Protein AF-A0A965UTL4-F1 (afdb_monomer_lite)

Radius of gyration: 27.08 Å; chains: 1; bounding box: 45×42×63 Å

Foldseek 3Di:
DVVVVVVVVVVVVVVVPDDPPPVVVVVVVVVVVVVVVVVVPDPPDPPPPFDFFAFDPQCRQQQFDDDVVDTHGDQQCRSRRTRHDPPPPDGGD

Sequence (93 aa):
MRFLIVLLIALAGCVATLPDDATISADLACETARAVVLERARPDVPDDKPKPGDKCPNCEGRGYVGDGTVKVKCQRCNGGGKVLACPDGRCPQ

Structure (mmCIF, N/CA/C/O backbone):
data_AF-A0A965UTL4-F1
#
_entry.id   AF-A0A965UTL4-F1
#
loop_
_atom_site.group_PDB
_atom_site.id
_atom_site.type_symbol
_atom_site.label_atom_id
_atom_site.label_alt_id
_atom_site.label_comp_id
_atom_site.label_asym_id
_atom_site.label_entity_id
_atom_site.label_seq_id
_atom_site.pdbx_PDB_ins_code
_atom_site.Cartn_x
_atom_site.Cartn_y
_atom_site.Cartn_z
_atom_site.occupancy
_atom_site.B_iso_or_equiv
_atom_site.auth_seq_id
_atom_site.auth_comp_id
_atom_site.auth_asym_id
_atom_site.auth_atom_id
_atom_site.pdbx_PDB_model_num
ATOM 1 N N . MET A 1 1 ? 20.750 -30.067 -8.361 1.00 58.44 1 MET A N 1
ATOM 2 C CA . MET A 1 1 ? 21.488 -30.046 -9.650 1.00 58.44 1 MET A CA 1
ATOM 3 C C . MET A 1 1 ? 20.571 -30.170 -10.863 1.00 58.44 1 MET A C 1
ATOM 5 O O . MET A 1 1 ? 20.689 -29.352 -11.760 1.00 58.44 1 MET A O 1
ATOM 9 N N . ARG A 1 2 ? 19.607 -31.101 -10.883 1.00 75.62 2 ARG A N 1
ATOM 10 C CA . ARG A 1 2 ? 18.666 -31.276 -12.009 1.00 75.62 2 ARG A CA 1
ATOM 11 C C . ARG A 1 2 ? 17.853 -30.010 -12.355 1.00 75.62 2 ARG A C 1
ATOM 13 O O . ARG A 1 2 ? 17.737 -29.672 -13.522 1.00 75.62 2 ARG A O 1
ATOM 20 N N . PHE A 1 3 ? 17.406 -29.254 -11.347 1.00 76.75 3 PHE A N 1
ATOM 21 C CA . PHE A 1 3 ? 16.715 -27.968 -11.542 1.00 76.75 3 PHE A CA 1
ATOM 22 C C . PHE A 1 3 ? 17.601 -26.856 -12.119 1.00 76.75 3 PHE A C 1
ATOM 24 O O . PHE A 1 3 ? 17.116 -26.043 -12.896 1.00 76.75 3 PHE A O 1
ATOM 31 N N . LEU A 1 4 ? 18.897 -26.841 -11.790 1.00 79.88 4 LEU A N 1
ATOM 32 C CA . LEU A 1 4 ? 19.829 -25.847 -12.331 1.00 79.88 4 LEU A CA 1
ATOM 33 C C . LEU A 1 4 ? 20.060 -26.066 -13.826 1.00 79.88 4 LEU A C 1
ATOM 35 O O . LEU A 1 4 ? 20.106 -25.102 -14.572 1.00 79.88 4 LEU A O 1
ATOM 39 N N . ILE A 1 5 ? 20.135 -27.324 -14.269 1.00 82.31 5 ILE A N 1
ATOM 40 C CA . ILE A 1 5 ? 20.298 -27.664 -15.689 1.00 82.31 5 ILE A CA 1
ATOM 41 C C . ILE A 1 5 ? 19.059 -27.236 -16.490 1.00 82.31 5 ILE A C 1
ATOM 43 O O . ILE A 1 5 ? 19.196 -26.641 -17.552 1.00 82.31 5 ILE A O 1
ATOM 47 N N . VAL A 1 6 ? 17.854 -27.466 -15.958 1.00 81.69 6 VAL A N 1
ATOM 48 C CA . VAL A 1 6 ? 16.603 -27.034 -16.609 1.00 81.69 6 VAL A CA 1
ATOM 49 C C . VAL A 1 6 ? 16.503 -25.506 -16.676 1.00 81.69 6 VAL A C 1
ATOM 51 O O . VAL A 1 6 ? 16.154 -24.969 -17.723 1.00 81.69 6 VAL A O 1
ATOM 54 N N . LEU A 1 7 ? 16.869 -24.800 -15.600 1.00 79.94 7 LEU A N 1
ATOM 55 C CA . LEU A 1 7 ? 16.908 -23.334 -15.574 1.00 79.94 7 LEU A CA 1
ATOM 56 C C . LEU A 1 7 ? 17.897 -22.775 -16.612 1.00 79.94 7 LEU A C 1
ATOM 58 O O . LEU A 1 7 ? 17.587 -21.811 -17.303 1.00 79.94 7 LEU A O 1
ATOM 62 N N . LEU A 1 8 ? 19.071 -23.395 -16.752 1.00 78.56 8 LEU A N 1
ATOM 63 C CA . LEU A 1 8 ? 20.115 -22.952 -17.679 1.00 78.56 8 LEU A CA 1
ATOM 64 C C . LEU A 1 8 ? 19.696 -23.152 -19.146 1.00 78.56 8 LEU A C 1
ATOM 66 O O . LEU A 1 8 ? 19.913 -22.267 -19.969 1.00 78.56 8 LEU A O 1
ATOM 70 N N . ILE A 1 9 ? 19.023 -24.264 -19.460 1.00 79.31 9 ILE A N 1
ATOM 71 C CA . ILE A 1 9 ? 18.459 -24.517 -20.796 1.00 79.31 9 ILE A CA 1
ATOM 72 C C . ILE A 1 9 ? 17.341 -23.514 -21.116 1.00 79.31 9 ILE A C 1
ATOM 74 O O . ILE A 1 9 ? 17.301 -22.986 -22.225 1.00 79.31 9 ILE A O 1
ATOM 78 N N . ALA A 1 10 ? 16.468 -23.206 -20.150 1.00 77.69 10 ALA A N 1
ATOM 79 C CA . ALA A 1 10 ? 15.415 -22.206 -20.331 1.00 77.69 10 ALA A CA 1
ATOM 80 C C . ALA A 1 10 ? 15.992 -20.802 -20.590 1.00 77.69 10 ALA A C 1
ATOM 82 O O . ALA A 1 10 ? 15.537 -20.106 -21.493 1.00 77.69 10 ALA A O 1
ATOM 83 N N . LEU A 1 11 ? 17.039 -20.408 -19.857 1.00 73.69 11 LEU A N 1
ATOM 84 C CA . LEU A 1 11 ? 17.710 -19.120 -20.050 1.00 73.69 11 LEU A CA 1
ATOM 85 C C . LEU A 1 11 ? 18.426 -19.029 -21.407 1.00 73.69 11 LEU A C 1
ATOM 87 O O . LEU A 1 11 ? 18.318 -18.006 -22.079 1.00 73.69 11 LEU A O 1
ATOM 91 N N . ALA A 1 12 ? 19.106 -20.094 -21.842 1.00 73.56 12 ALA A N 1
ATOM 92 C CA . ALA A 1 12 ? 19.758 -20.137 -23.153 1.00 73.56 12 ALA A CA 1
ATOM 93 C C . ALA A 1 12 ? 18.745 -20.114 -24.313 1.00 73.56 12 ALA A C 1
ATOM 95 O O . ALA A 1 12 ? 18.966 -19.436 -25.316 1.00 73.56 12 ALA A O 1
ATOM 96 N N . GLY A 1 13 ? 17.612 -20.808 -24.159 1.00 66.25 13 GLY A N 1
ATOM 97 C CA . GLY A 1 13 ? 16.522 -20.809 -25.136 1.00 66.25 13 GLY A CA 1
ATOM 98 C C . GLY A 1 13 ? 15.834 -19.451 -25.273 1.00 66.25 13 GLY A C 1
ATOM 99 O O . GLY A 1 13 ? 15.490 -19.061 -26.387 1.00 66.25 13 GLY A O 1
ATOM 100 N N . CYS A 1 14 ? 15.698 -18.699 -24.175 1.00 65.00 14 CYS A N 1
ATOM 101 C CA . CYS A 1 14 ? 15.163 -17.340 -24.221 1.00 65.00 14 CYS A CA 1
ATOM 102 C C . CYS A 1 14 ? 16.051 -16.405 -25.052 1.00 65.00 14 CYS A C 1
ATOM 104 O O . CYS A 1 14 ? 15.530 -15.711 -25.908 1.00 65.00 14 CYS A O 1
ATOM 106 N N . VAL A 1 15 ? 17.376 -16.407 -24.873 1.00 62.47 15 VAL A N 1
ATOM 107 C CA . VAL A 1 15 ? 18.266 -15.485 -25.613 1.00 62.47 15 VAL A CA 1
ATOM 108 C C . VAL A 1 15 ? 18.331 -15.819 -27.109 1.00 62.47 15 VAL A C 1
ATOM 110 O O . VAL A 1 15 ? 18.349 -14.915 -27.934 1.00 62.47 15 VAL A O 1
ATOM 113 N N . ALA A 1 16 ? 18.318 -17.105 -27.473 1.00 61.38 16 ALA A N 1
ATOM 114 C CA . ALA A 1 16 ? 18.425 -17.542 -28.868 1.00 61.38 16 ALA A CA 1
ATOM 115 C C . ALA A 1 16 ? 17.137 -17.361 -29.696 1.00 61.38 16 ALA A C 1
ATOM 117 O O . ALA A 1 16 ? 17.177 -17.485 -30.917 1.00 61.38 16 ALA A O 1
ATOM 118 N N . THR A 1 17 ? 15.997 -17.106 -29.046 1.00 63.12 17 THR A N 1
ATOM 119 C CA . THR A 1 17 ? 14.698 -16.903 -29.712 1.00 63.12 17 THR A CA 1
ATOM 120 C C . THR A 1 17 ? 14.257 -15.442 -29.739 1.00 63.12 17 THR A C 1
ATOM 122 O O . THR A 1 17 ? 13.171 -15.151 -30.243 1.00 63.12 17 THR A O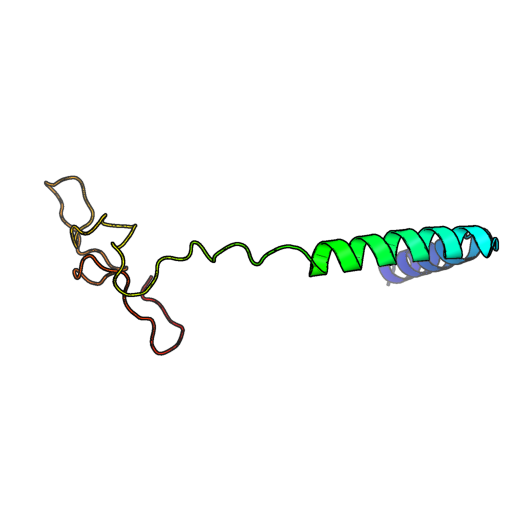 1
ATOM 125 N N . LEU A 1 18 ? 15.082 -14.513 -29.239 1.00 61.75 18 LEU A N 1
ATOM 126 C CA . LEU A 1 18 ? 14.801 -13.091 -29.391 1.00 61.75 18 LEU A CA 1
ATOM 127 C C . LEU A 1 18 ? 15.012 -12.673 -30.858 1.00 61.75 18 LEU A C 1
ATOM 129 O O . LEU A 1 18 ? 16.090 -12.913 -31.403 1.00 61.75 18 LEU A O 1
ATOM 133 N N . PRO A 1 19 ? 14.020 -12.035 -31.503 1.00 63.25 19 PRO A N 1
ATOM 134 C CA . PRO A 1 19 ? 14.244 -11.379 -32.783 1.00 63.25 19 PRO A CA 1
ATOM 135 C C . PRO A 1 19 ? 15.230 -10.215 -32.592 1.00 63.25 19 PRO A C 1
ATOM 137 O O . PRO A 1 19 ? 15.021 -9.361 -31.730 1.00 63.25 19 PRO A O 1
ATOM 140 N N . ASP A 1 20 ? 16.291 -10.176 -33.402 1.00 59.38 20 ASP A N 1
ATOM 141 C CA . ASP A 1 20 ? 17.352 -9.145 -33.404 1.00 59.38 20 ASP A CA 1
ATOM 142 C C . ASP A 1 20 ? 16.872 -7.819 -34.048 1.00 59.38 20 ASP A C 1
ATOM 144 O O . ASP A 1 20 ? 17.635 -7.046 -34.620 1.00 59.38 20 ASP A O 1
ATOM 148 N N . ASP A 1 21 ? 15.565 -7.551 -34.001 1.00 58.81 21 ASP A N 1
ATOM 149 C CA . ASP A 1 21 ? 14.959 -6.355 -34.574 1.00 58.81 21 ASP A CA 1
ATOM 150 C C . ASP A 1 21 ? 14.981 -5.224 -33.539 1.00 58.81 21 ASP A C 1
ATOM 152 O O . ASP A 1 21 ? 14.122 -5.116 -32.657 1.00 58.81 21 ASP A O 1
ATOM 156 N N . ALA A 1 22 ? 15.970 -4.336 -33.667 1.00 61.69 22 ALA A N 1
ATOM 157 C CA . ALA A 1 22 ? 16.160 -3.168 -32.798 1.00 61.69 22 ALA A CA 1
ATOM 158 C C . ALA A 1 22 ? 14.951 -2.207 -32.753 1.00 61.69 22 ALA A C 1
ATOM 160 O O . ALA A 1 22 ? 14.837 -1.373 -31.856 1.00 61.69 22 ALA A O 1
ATOM 161 N N . THR A 1 23 ? 14.027 -2.307 -33.708 1.00 65.56 23 THR A N 1
ATOM 162 C CA . THR A 1 23 ? 12.794 -1.513 -33.737 1.00 65.56 23 THR A CA 1
ATOM 163 C C . THR A 1 23 ? 11.760 -1.989 -32.717 1.00 65.56 23 THR A C 1
ATOM 165 O O . THR A 1 23 ? 11.027 -1.165 -32.177 1.00 65.56 23 THR A O 1
ATOM 168 N N . ILE A 1 24 ? 11.719 -3.289 -32.401 1.00 66.88 24 ILE A N 1
ATOM 169 C CA . ILE A 1 24 ? 10.780 -3.849 -31.414 1.00 66.88 24 ILE A CA 1
ATOM 170 C C . ILE A 1 24 ? 11.197 -3.443 -29.997 1.00 66.88 24 ILE A C 1
ATOM 172 O O . ILE A 1 24 ? 10.357 -3.074 -29.176 1.00 66.88 24 ILE A O 1
ATOM 176 N N . SER A 1 25 ? 12.501 -3.456 -29.708 1.00 68.69 25 SER A N 1
ATOM 177 C CA . SER A 1 25 ? 13.024 -3.004 -28.416 1.00 68.69 25 SER A CA 1
ATOM 178 C C . SER A 1 25 ? 12.828 -1.500 -28.205 1.00 68.69 25 SER A C 1
ATOM 180 O O . SER A 1 25 ? 12.570 -1.084 -27.077 1.00 68.69 25 SER A O 1
ATOM 182 N N . ALA A 1 26 ? 12.880 -0.695 -29.271 1.00 70.50 26 ALA A N 1
ATOM 183 C CA . ALA A 1 26 ? 12.605 0.738 -29.208 1.00 70.50 26 ALA A CA 1
ATOM 184 C C . ALA A 1 26 ? 11.132 1.048 -28.882 1.00 70.50 26 ALA A C 1
ATOM 186 O O . ALA A 1 26 ? 10.866 1.868 -28.003 1.00 70.50 26 ALA A O 1
ATOM 187 N N . ASP A 1 27 ? 10.181 0.370 -29.530 1.00 75.94 27 ASP A N 1
ATOM 188 C CA . ASP A 1 27 ? 8.746 0.568 -29.274 1.00 75.94 27 ASP A CA 1
ATOM 189 C C . ASP A 1 27 ? 8.367 0.130 -27.847 1.00 75.94 27 ASP A C 1
ATOM 191 O O . ASP A 1 27 ? 7.743 0.879 -27.088 1.00 75.94 27 ASP A O 1
ATOM 195 N N . LEU A 1 28 ? 8.888 -1.025 -27.414 1.00 78.75 28 LEU A N 1
ATOM 196 C CA . LEU A 1 28 ? 8.722 -1.517 -26.047 1.00 78.75 28 LEU A CA 1
ATOM 197 C C . LEU A 1 28 ? 9.352 -0.567 -25.011 1.00 78.75 28 LEU A C 1
ATOM 199 O O . LEU A 1 28 ? 8.785 -0.344 -23.938 1.00 78.75 28 LEU A O 1
ATOM 203 N N . ALA A 1 29 ? 10.512 0.025 -25.311 1.00 79.88 29 ALA A N 1
ATOM 204 C CA . ALA A 1 29 ? 11.148 1.014 -24.443 1.00 79.88 29 ALA A CA 1
ATOM 205 C C . ALA A 1 29 ? 10.304 2.295 -24.314 1.00 79.88 29 ALA A C 1
ATOM 207 O O . ALA A 1 29 ? 10.181 2.841 -23.216 1.00 79.88 29 ALA A O 1
ATOM 208 N N . CYS A 1 30 ? 9.679 2.759 -25.398 1.00 84.88 30 CYS A N 1
ATOM 209 C CA . CYS A 1 30 ? 8.792 3.921 -25.363 1.00 84.88 30 CYS A CA 1
ATOM 210 C C . CYS A 1 30 ? 7.521 3.667 -24.538 1.00 84.88 30 CYS A C 1
ATOM 212 O O . CYS A 1 30 ? 7.172 4.496 -23.692 1.00 84.88 30 CYS A O 1
ATOM 214 N N . GLU A 1 31 ? 6.860 2.522 -24.718 1.00 84.12 31 GLU A N 1
ATOM 215 C CA . GLU A 1 31 ? 5.655 2.176 -23.951 1.00 84.12 31 GLU A CA 1
ATOM 216 C C . GLU A 1 31 ? 5.964 1.948 -22.463 1.00 84.12 31 GLU A C 1
ATOM 218 O O . GLU A 1 31 ? 5.256 2.453 -21.587 1.00 84.12 31 GLU A O 1
ATOM 223 N N . THR A 1 32 ? 7.077 1.280 -22.143 1.00 84.06 32 THR A N 1
ATOM 224 C CA . THR A 1 32 ? 7.511 1.107 -20.745 1.00 84.06 32 THR A CA 1
ATOM 225 C C . THR A 1 32 ? 7.881 2.438 -20.091 1.0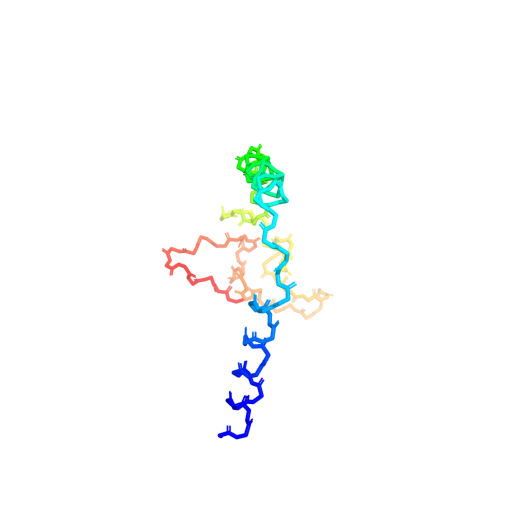0 84.06 32 THR A C 1
ATOM 227 O O . THR A 1 32 ? 7.478 2.690 -18.954 1.00 84.06 32 THR A O 1
ATOM 230 N N . ALA A 1 33 ? 8.568 3.338 -20.803 1.00 84.06 33 ALA A N 1
ATOM 231 C CA . ALA A 1 33 ? 8.860 4.680 -20.305 1.00 84.06 33 ALA A CA 1
ATOM 232 C C . ALA A 1 33 ? 7.572 5.471 -20.020 1.00 84.06 33 ALA A C 1
ATOM 234 O O . ALA A 1 33 ? 7.451 6.103 -18.966 1.00 84.06 33 ALA A O 1
ATOM 235 N N . ARG A 1 34 ? 6.579 5.394 -20.915 1.00 85.12 34 ARG A N 1
ATOM 236 C CA . ARG A 1 34 ? 5.276 6.044 -20.731 1.00 85.12 34 ARG A CA 1
ATOM 237 C C . ARG A 1 34 ? 4.526 5.487 -19.522 1.00 85.12 34 ARG A C 1
ATOM 239 O O . ARG A 1 34 ? 4.007 6.267 -18.723 1.00 85.12 34 ARG A O 1
ATOM 246 N N . ALA A 1 35 ? 4.512 4.167 -19.353 1.00 87.06 35 ALA A N 1
ATOM 247 C CA . ALA A 1 35 ? 3.892 3.516 -18.202 1.00 87.06 35 ALA A CA 1
ATOM 248 C C . ALA A 1 35 ? 4.534 3.967 -16.878 1.00 87.06 35 ALA A C 1
ATOM 250 O O . ALA A 1 35 ? 3.824 4.305 -15.934 1.00 87.06 35 ALA A O 1
ATOM 251 N N . VAL A 1 36 ? 5.867 4.069 -16.820 1.00 86.94 36 VAL A N 1
ATOM 252 C CA . VAL A 1 36 ? 6.582 4.535 -15.618 1.00 86.94 36 VAL A CA 1
ATOM 253 C C . VAL A 1 36 ? 6.236 5.985 -15.275 1.00 86.94 36 VAL A C 1
ATOM 255 O O . VAL A 1 36 ? 6.058 6.311 -14.102 1.00 86.94 36 VAL A O 1
ATOM 258 N N . VAL A 1 37 ? 6.129 6.867 -16.272 1.00 88.88 37 VAL A N 1
ATOM 259 C CA . VAL A 1 37 ? 5.734 8.266 -16.041 1.00 88.88 37 VAL A CA 1
ATOM 260 C C . VAL A 1 37 ? 4.305 8.349 -15.505 1.00 88.88 37 VAL A C 1
ATOM 262 O O . VAL A 1 37 ? 4.060 9.103 -14.566 1.00 88.88 37 VAL A O 1
ATOM 265 N N . LEU A 1 38 ? 3.378 7.551 -16.043 1.00 86.19 38 LEU A N 1
ATOM 266 C CA . LEU A 1 38 ? 1.998 7.494 -15.555 1.00 86.19 38 LEU A CA 1
ATOM 267 C C . LEU A 1 38 ? 1.908 6.970 -14.119 1.00 86.19 38 LEU A C 1
ATOM 269 O O . LEU A 1 38 ? 1.156 7.528 -13.326 1.00 86.19 38 LEU A O 1
ATOM 273 N N . GLU A 1 39 ? 2.695 5.954 -13.760 1.00 81.44 39 GLU A N 1
ATOM 274 C CA . GLU A 1 39 ? 2.752 5.454 -12.381 1.00 81.44 39 GLU A CA 1
ATOM 275 C C . GLU A 1 39 ? 3.290 6.504 -11.407 1.00 81.44 39 GLU A C 1
ATOM 277 O O . GLU A 1 39 ? 2.730 6.699 -10.333 1.00 81.44 39 GLU A O 1
ATOM 282 N N . ARG A 1 40 ? 4.330 7.246 -11.799 1.00 80.19 40 ARG A N 1
ATOM 283 C CA . ARG A 1 40 ? 4.866 8.351 -10.986 1.00 80.19 40 ARG A CA 1
ATOM 284 C C . ARG A 1 40 ? 3.908 9.531 -10.866 1.00 80.19 40 ARG A C 1
ATOM 286 O O 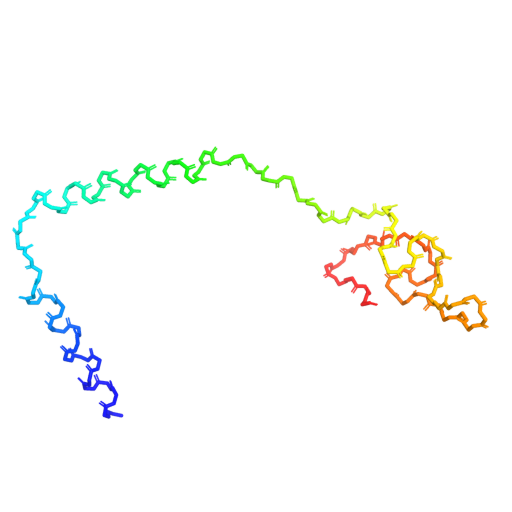. ARG A 1 40 ? 4.001 10.286 -9.907 1.00 80.19 40 ARG A O 1
ATOM 293 N N . ALA A 1 41 ? 3.034 9.712 -11.850 1.00 79.75 41 ALA A N 1
ATOM 294 C CA . ALA A 1 41 ? 2.016 10.751 -11.847 1.00 79.75 41 ALA A CA 1
ATOM 295 C C . ALA A 1 41 ? 0.746 10.340 -11.089 1.00 79.75 41 ALA A C 1
ATOM 297 O O . ALA A 1 41 ? -0.170 11.160 -10.974 1.00 79.75 41 ALA A O 1
ATOM 298 N N . ARG A 1 42 ? 0.652 9.099 -10.580 1.00 76.88 42 ARG A N 1
ATOM 299 C CA . ARG A 1 42 ? -0.487 8.715 -9.748 1.00 76.88 42 ARG A CA 1
ATOM 300 C C . ARG A 1 42 ? -0.485 9.576 -8.483 1.00 76.88 42 ARG A C 1
ATOM 302 O O . ARG A 1 42 ? 0.535 9.629 -7.799 1.00 76.88 42 ARG A O 1
ATOM 309 N N . PRO A 1 43 ? -1.602 10.252 -8.166 1.00 72.69 43 PRO A N 1
ATOM 310 C CA . PRO A 1 43 ? -1.717 10.955 -6.901 1.00 72.69 43 PRO A CA 1
ATOM 311 C C . PRO A 1 43 ? -1.568 9.950 -5.757 1.00 72.69 43 PRO A C 1
ATOM 313 O O . PRO A 1 43 ? -2.125 8.851 -5.832 1.00 72.69 43 PRO A O 1
ATOM 316 N N . ASP A 1 44 ? -0.827 10.332 -4.713 1.00 69.62 44 ASP A N 1
ATOM 317 C CA . ASP A 1 44 ? -0.784 9.586 -3.457 1.00 69.62 44 ASP A CA 1
ATOM 318 C C . ASP A 1 44 ? -2.222 9.339 -2.998 1.00 69.62 44 ASP A C 1
ATOM 320 O O . ASP A 1 44 ? -2.972 10.273 -2.694 1.00 69.62 44 ASP A O 1
ATOM 324 N N . VAL A 1 45 ? -2.627 8.069 -3.000 1.00 67.25 45 VAL A N 1
ATOM 325 C CA . VAL A 1 45 ? -3.898 7.665 -2.408 1.00 67.25 45 VAL A CA 1
ATOM 326 C C . VAL A 1 45 ? -3.780 8.015 -0.926 1.00 67.25 45 VAL A C 1
ATOM 328 O O . VAL A 1 45 ? -2.833 7.541 -0.290 1.00 67.25 45 VAL A O 1
ATOM 331 N N . PRO A 1 46 ? -4.665 8.863 -0.369 1.00 65.69 46 PRO A N 1
ATOM 332 C CA . PRO A 1 46 ? -4.607 9.181 1.045 1.00 65.69 46 PRO A CA 1
ATOM 333 C C . PRO A 1 46 ? -4.618 7.873 1.833 1.00 65.69 46 PRO A C 1
ATOM 335 O O . PRO A 1 46 ? -5.454 7.002 1.602 1.00 65.69 46 PRO A O 1
ATOM 338 N N . ASP A 1 47 ? -3.631 7.718 2.711 1.00 63.19 47 ASP A N 1
ATOM 339 C CA . ASP A 1 47 ? -3.490 6.524 3.531 1.00 63.19 47 ASP A CA 1
ATOM 340 C C . ASP A 1 47 ? -4.712 6.467 4.466 1.00 63.19 47 ASP A C 1
ATOM 342 O O . ASP A 1 47 ? -4.778 7.195 5.457 1.00 63.19 47 ASP A O 1
ATOM 346 N N . ASP A 1 48 ? -5.704 5.632 4.132 1.00 62.38 48 ASP A N 1
ATOM 347 C CA . ASP A 1 48 ? -6.927 5.390 4.923 1.00 62.38 48 ASP A CA 1
ATOM 348 C C . ASP A 1 48 ? -6.633 4.699 6.271 1.00 62.38 48 ASP A C 1
ATOM 350 O O . ASP A 1 48 ? -7.535 4.254 6.990 1.00 62.38 48 ASP A O 1
ATOM 354 N N . LYS A 1 49 ? -5.356 4.579 6.650 1.00 66.69 49 LYS A N 1
ATOM 355 C CA . LYS A 1 49 ? -4.967 4.065 7.958 1.00 66.69 49 LYS A CA 1
ATOM 356 C C . LYS A 1 49 ? -5.519 4.978 9.060 1.00 66.69 49 LYS A C 1
ATOM 358 O O . LYS A 1 49 ? -5.260 6.184 9.048 1.00 66.69 49 LYS A O 1
ATOM 363 N N . PRO A 1 50 ? -6.219 4.404 10.058 1.00 65.31 50 PRO A N 1
ATOM 364 C CA . PRO A 1 50 ? -6.711 5.151 11.206 1.00 65.31 50 PRO A CA 1
ATOM 365 C C . PRO A 1 50 ? -5.574 5.907 11.893 1.00 65.31 50 PRO A C 1
ATOM 367 O O . PRO A 1 50 ? -4.557 5.311 12.266 1.00 65.31 50 PRO A O 1
ATOM 370 N N . LYS A 1 51 ? -5.746 7.215 12.078 1.00 73.12 51 LYS A N 1
ATOM 371 C CA . LYS A 1 51 ? -4.768 8.057 12.760 1.00 73.12 51 LYS A CA 1
ATOM 372 C C . LYS A 1 51 ? -4.882 7.852 14.271 1.00 73.12 51 LYS A C 1
ATOM 374 O O . LYS A 1 51 ? -5.963 7.552 14.789 1.00 73.12 51 LYS A O 1
ATOM 379 N N . PRO A 1 52 ? -3.786 8.035 15.024 1.00 74.81 52 PRO A N 1
ATOM 380 C CA . PRO A 1 52 ? -3.855 8.081 16.476 1.00 74.81 52 PRO A CA 1
ATOM 381 C C . PRO A 1 52 ? -4.905 9.092 16.950 1.00 74.81 52 PRO A C 1
ATOM 383 O O . PRO A 1 52 ? -4.892 10.248 16.536 1.00 74.81 52 PRO A O 1
ATOM 386 N N . GLY A 1 53 ? -5.812 8.656 17.821 1.00 74.69 53 GLY A N 1
ATOM 387 C CA . GLY A 1 53 ? -6.940 9.460 18.293 1.00 74.69 53 GLY A CA 1
ATOM 388 C C . GLY A 1 53 ? -8.270 9.197 17.581 1.00 74.69 53 GLY A C 1
ATOM 389 O O . GLY A 1 53 ? -9.309 9.536 18.156 1.00 74.69 53 GLY A O 1
ATOM 390 N N . ASP A 1 54 ? -8.267 8.531 16.422 1.00 81.50 54 ASP A N 1
ATOM 391 C CA . ASP A 1 54 ? -9.494 8.081 15.757 1.00 81.50 54 ASP A CA 1
ATOM 392 C C . ASP A 1 54 ? -10.206 6.995 16.571 1.00 81.50 54 ASP A C 1
ATOM 394 O O . ASP A 1 54 ? -9.637 6.379 17.479 1.00 81.50 54 ASP A O 1
ATOM 398 N N . LYS A 1 55 ? -11.483 6.744 16.261 1.00 86.62 55 LYS A N 1
ATOM 399 C CA . LYS A 1 55 ? -12.248 5.677 16.919 1.00 86.62 55 LYS A CA 1
ATOM 400 C C . LYS A 1 55 ? -11.566 4.333 16.683 1.00 86.62 55 LYS A C 1
ATOM 402 O O . LYS A 1 55 ? -11.252 3.970 15.554 1.00 86.62 55 LYS A O 1
ATOM 407 N N . CYS A 1 56 ? -11.368 3.569 17.755 1.00 83.56 56 CYS A N 1
ATOM 408 C CA . CYS A 1 56 ? -10.825 2.223 17.646 1.00 83.56 56 CYS A CA 1
ATOM 409 C C . CYS A 1 56 ? -11.797 1.354 16.824 1.00 83.56 56 CYS A C 1
ATOM 411 O O . CYS A 1 56 ? -12.930 1.166 17.275 1.00 83.56 56 CYS A O 1
ATOM 413 N N . PRO A 1 57 ? -11.377 0.776 15.681 1.00 82.75 57 PRO A N 1
ATOM 414 C CA . PRO A 1 57 ? -12.275 0.022 14.802 1.00 82.75 57 PRO A CA 1
ATOM 415 C C . PRO A 1 57 ? -12.784 -1.276 15.442 1.00 82.75 57 PRO A C 1
ATOM 417 O O . PRO A 1 57 ? -13.853 -1.751 15.098 1.00 82.75 57 PRO A O 1
ATOM 420 N N . ASN A 1 58 ? -12.053 -1.835 16.413 1.00 83.88 58 ASN A N 1
ATOM 421 C CA . ASN A 1 58 ? -12.408 -3.109 17.046 1.00 83.88 58 ASN A CA 1
ATOM 422 C C . ASN A 1 58 ? -13.547 -2.992 18.075 1.00 83.88 58 ASN A C 1
ATOM 424 O O . ASN A 1 58 ? -14.310 -3.923 18.288 1.00 83.88 58 ASN A O 1
ATOM 428 N N . CYS A 1 59 ? -13.645 -1.849 18.755 1.00 84.88 59 CYS A N 1
ATOM 429 C CA . CYS A 1 59 ? -14.685 -1.612 19.764 1.00 84.88 59 CYS A CA 1
ATOM 430 C C . CYS A 1 59 ? -15.609 -0.451 19.399 1.00 84.88 59 CYS A C 1
ATOM 432 O O . CYS A 1 59 ? -16.443 -0.067 20.213 1.00 84.88 59 CYS A O 1
ATOM 434 N N . GLU A 1 60 ? -15.428 0.140 18.216 1.00 86.44 60 GLU A N 1
ATOM 435 C CA . GLU A 1 60 ? -16.201 1.272 17.693 1.00 86.44 60 GLU A CA 1
ATOM 436 C C . GLU A 1 60 ? -16.264 2.472 18.656 1.00 86.44 60 GLU A C 1
ATOM 438 O O . GLU A 1 60 ? -17.240 3.219 18.699 1.00 86.44 60 GLU A O 1
ATOM 443 N N . GLY A 1 61 ? -15.221 2.667 19.468 1.00 84.06 61 GLY A N 1
ATOM 444 C CA . GLY A 1 61 ? -15.196 3.714 20.494 1.00 84.06 61 GLY A CA 1
ATOM 445 C C . GLY A 1 61 ? -15.697 3.303 21.878 1.00 84.06 61 GLY A C 1
ATOM 446 O O . GLY A 1 61 ? -15.530 4.072 22.818 1.00 84.06 61 GLY A O 1
ATOM 447 N N . ARG A 1 62 ? -16.255 2.098 22.047 1.00 86.94 62 ARG A N 1
ATOM 448 C CA . ARG A 1 62 ? -16.835 1.650 23.325 1.00 86.94 62 ARG A CA 1
ATOM 449 C C . ARG A 1 62 ? -15.799 1.311 24.398 1.00 86.94 62 ARG A C 1
ATOM 451 O O . ARG A 1 62 ? -16.140 1.323 25.569 1.00 86.94 62 ARG A O 1
ATOM 458 N N . GLY A 1 63 ? -14.569 0.954 24.019 1.00 84.25 63 GLY A N 1
ATOM 459 C CA . GLY A 1 63 ? -13.526 0.488 24.952 1.00 84.25 63 GLY A CA 1
ATOM 460 C C . GLY A 1 63 ? -13.661 -0.982 25.381 1.00 84.25 63 GLY A C 1
ATOM 461 O O . GLY A 1 63 ? -12.730 -1.559 25.945 1.00 84.25 63 GLY A O 1
ATOM 462 N N . TYR A 1 64 ? -14.766 -1.640 25.037 1.00 87.31 64 TYR A N 1
ATOM 463 C CA . TYR A 1 64 ? -15.022 -3.050 25.339 1.00 87.31 64 TYR A CA 1
ATOM 464 C C . TYR A 1 64 ? -15.556 -3.759 24.094 1.00 87.31 64 TYR A C 1
ATOM 466 O O . TYR A 1 64 ? -16.217 -3.137 23.258 1.00 87.31 64 TYR A O 1
ATOM 474 N N . VAL A 1 65 ? -15.266 -5.051 23.982 1.00 85.44 65 VAL A N 1
ATOM 475 C CA . VAL A 1 65 ? -15.754 -5.939 22.923 1.00 85.44 65 VAL A CA 1
ATOM 476 C C . VAL A 1 65 ? -16.676 -6.980 23.557 1.00 85.44 65 VAL A C 1
ATOM 478 O O . VAL A 1 65 ? -16.358 -7.522 24.619 1.00 85.44 65 VAL A O 1
ATOM 481 N N . GLY A 1 66 ? -17.819 -7.221 22.917 1.00 84.12 66 GLY A N 1
ATOM 482 C CA . GLY A 1 66 ? -18.802 -8.232 23.303 1.00 84.12 66 GLY A CA 1
ATOM 483 C C . GLY A 1 66 ? -20.247 -7.736 23.236 1.00 84.12 66 GLY A C 1
ATOM 484 O O . GLY A 1 66 ? -20.506 -6.536 23.116 1.00 84.12 66 GLY A O 1
ATOM 485 N N . ASP A 1 67 ? -21.186 -8.673 23.339 1.00 78.38 67 ASP A N 1
ATOM 486 C CA . ASP A 1 67 ? -22.617 -8.489 23.046 1.00 78.38 67 ASP A CA 1
ATOM 487 C C . ASP A 1 67 ? -23.410 -7.843 24.199 1.00 78.38 67 ASP A C 1
ATOM 489 O O . ASP A 1 67 ? -24.575 -8.143 24.442 1.00 78.38 67 ASP A O 1
ATOM 493 N N . GLY A 1 68 ? -22.766 -6.971 24.978 1.00 73.62 68 GLY A N 1
ATOM 494 C CA . GLY A 1 68 ? -23.379 -6.257 26.103 1.00 73.62 68 GLY A CA 1
ATOM 495 C C . GLY A 1 68 ? -23.442 -7.047 27.417 1.00 73.62 68 GLY A C 1
ATOM 496 O O . GLY A 1 68 ? -23.219 -6.444 28.468 1.00 73.62 68 GLY A O 1
ATOM 497 N N . THR A 1 69 ? -23.654 -8.367 27.372 1.00 79.81 69 THR A N 1
ATOM 498 C CA . THR A 1 69 ? -23.695 -9.237 28.570 1.00 79.81 69 THR A CA 1
ATOM 499 C C . THR A 1 69 ? -22.303 -9.699 29.011 1.00 79.81 69 THR A C 1
ATOM 501 O O . THR A 1 69 ? -21.992 -9.682 30.199 1.00 79.81 69 THR A O 1
ATOM 504 N N . VAL A 1 70 ? -21.428 -10.050 28.065 1.00 78.88 70 VAL A N 1
ATOM 505 C CA . VAL A 1 70 ? -20.012 -10.346 28.330 1.00 78.88 70 VAL A CA 1
ATOM 506 C C . VAL A 1 70 ? -19.193 -9.192 27.773 1.00 78.88 70 VAL A C 1
ATOM 508 O O . VAL A 1 70 ? -19.159 -8.985 26.565 1.00 78.88 70 VAL A O 1
ATOM 511 N N . LYS A 1 71 ? -18.564 -8.406 28.652 1.00 84.19 71 LYS A N 1
ATOM 512 C CA . LYS A 1 71 ? -17.724 -7.268 28.258 1.00 84.19 71 LYS A CA 1
ATOM 513 C C . LYS A 1 71 ? -16.267 -7.607 28.511 1.00 84.19 71 LYS A C 1
ATOM 515 O O . LYS A 1 71 ? -15.819 -7.615 29.655 1.00 84.19 71 LYS A O 1
ATOM 520 N N . VAL A 1 72 ? -15.521 -7.848 27.440 1.00 86.50 72 VAL A N 1
ATOM 521 C CA . VAL A 1 72 ? -14.067 -7.999 27.509 1.00 86.50 72 VAL A CA 1
ATOM 522 C C . VAL A 1 72 ? -13.431 -6.658 27.177 1.00 86.50 72 VAL A C 1
ATOM 524 O O . VAL A 1 72 ? -13.841 -5.968 26.243 1.00 86.50 72 VAL A O 1
ATOM 527 N N . LYS A 1 73 ? -12.425 -6.255 27.955 1.00 86.31 73 LYS A N 1
ATOM 528 C CA . LYS A 1 73 ? -11.658 -5.038 27.680 1.00 86.31 73 LYS A CA 1
ATOM 529 C C . LYS A 1 73 ? -11.057 -5.128 26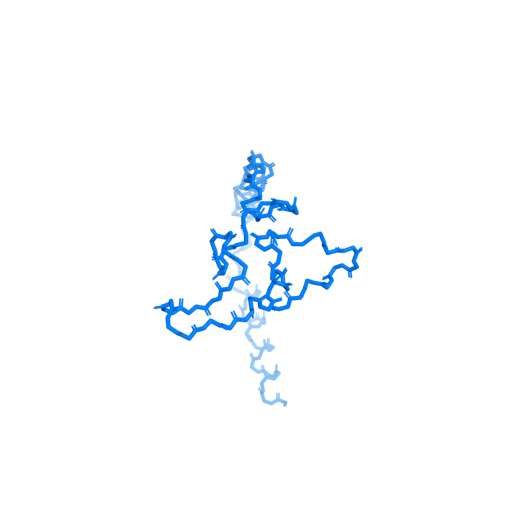.275 1.00 86.31 73 LYS A C 1
ATOM 531 O O . LYS A 1 73 ? -10.391 -6.110 25.954 1.00 86.31 73 LYS A O 1
ATOM 536 N N . CYS A 1 74 ? -11.281 -4.113 25.440 1.00 83.81 74 CYS A N 1
ATOM 537 C CA . CYS A 1 74 ? -10.727 -4.103 24.090 1.00 83.81 74 CYS A CA 1
ATOM 538 C C . CYS A 1 74 ? -9.197 -4.035 24.171 1.00 83.81 74 CYS A C 1
ATOM 540 O O . CYS A 1 74 ? -8.660 -3.043 24.668 1.00 83.81 74 CYS A O 1
ATOM 542 N N . GLN A 1 75 ? -8.512 -5.078 23.697 1.00 82.75 75 GLN A N 1
ATOM 543 C CA . GLN A 1 75 ? -7.051 -5.191 23.792 1.00 82.75 75 GLN A CA 1
ATOM 544 C C . GLN A 1 75 ? -6.347 -4.131 22.934 1.00 82.75 75 GLN A C 1
ATOM 546 O O . GLN A 1 75 ? -5.499 -3.395 23.437 1.00 82.75 75 GLN A O 1
ATOM 551 N N . ARG A 1 76 ? -6.847 -3.920 21.714 1.00 80.25 76 ARG A N 1
ATOM 552 C CA . A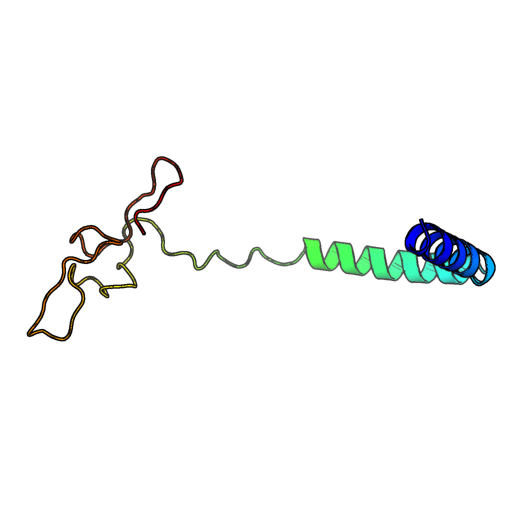RG A 1 76 ? -6.300 -2.979 20.728 1.00 80.25 76 ARG A CA 1
ATOM 553 C C . ARG A 1 76 ? -6.257 -1.510 21.163 1.00 80.25 76 ARG A C 1
ATOM 555 O O . ARG A 1 76 ? -5.387 -0.760 20.738 1.00 80.25 76 ARG A O 1
ATOM 562 N N . CYS A 1 77 ? -7.201 -1.062 21.993 1.00 79.50 77 CYS A N 1
ATOM 563 C CA . CYS A 1 77 ? -7.193 0.296 22.563 1.00 79.50 77 CYS A CA 1
ATOM 564 C C . CYS A 1 77 ? -6.976 0.310 24.077 1.00 79.50 77 CYS A C 1
ATOM 566 O O . CYS A 1 77 ? -7.105 1.359 24.708 1.00 79.50 77 CYS A O 1
ATOM 568 N N . ASN A 1 78 ? -6.712 -0.856 24.670 1.00 81.94 78 ASN A N 1
ATOM 569 C CA . ASN A 1 78 ? -6.610 -1.076 26.107 1.00 81.94 78 ASN A CA 1
ATOM 570 C C . ASN A 1 78 ? -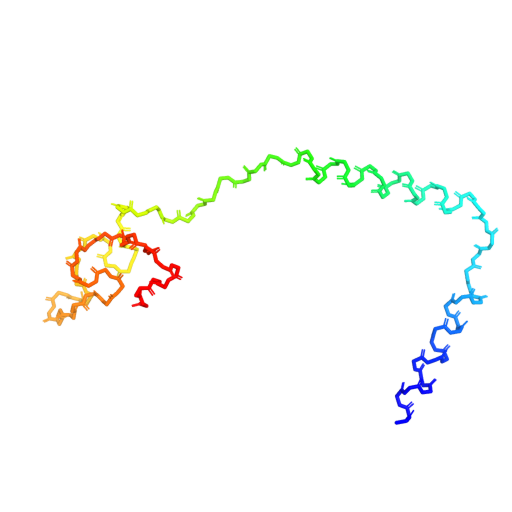7.722 -0.373 26.915 1.00 81.94 78 ASN A C 1
ATOM 572 O O . ASN A 1 78 ? -7.474 0.205 27.974 1.00 81.94 78 ASN A O 1
ATOM 576 N N . GLY A 1 79 ? -8.966 -0.424 26.429 1.00 82.88 79 GLY A N 1
ATOM 577 C CA . GLY A 1 79 ? -10.119 0.212 27.078 1.00 82.88 79 GLY A CA 1
ATOM 578 C C . GLY A 1 79 ? -10.351 1.690 26.747 1.00 82.88 79 GLY A C 1
ATOM 579 O O . GLY A 1 79 ? -11.391 2.222 27.113 1.00 82.88 79 GLY A O 1
ATOM 580 N N . GLY A 1 80 ? -9.437 2.353 26.036 1.00 83.44 80 GLY A N 1
ATOM 581 C CA . GLY A 1 80 ? -9.515 3.793 25.764 1.00 83.44 80 GLY A CA 1
ATOM 582 C C . GLY A 1 80 ? -10.463 4.200 24.631 1.00 83.44 80 GLY A C 1
ATOM 583 O O . GLY A 1 80 ? -10.684 5.387 24.417 1.00 83.44 80 GLY A O 1
ATOM 584 N N . GLY A 1 81 ? -10.991 3.247 23.856 1.00 81.44 81 GLY A N 1
ATOM 585 C CA . GLY A 1 81 ? -11.917 3.516 22.745 1.00 81.44 81 GLY A CA 1
ATOM 586 C C . GLY A 1 81 ? -11.290 4.199 21.518 1.00 81.44 81 GLY A C 1
ATOM 587 O O . GLY A 1 81 ? -11.942 4.312 20.483 1.00 81.44 81 GLY A O 1
ATOM 588 N N . LYS A 1 82 ? -10.019 4.602 21.576 1.00 84.75 82 LYS A N 1
ATOM 589 C CA . LYS A 1 82 ? -9.316 5.298 20.490 1.00 84.75 82 LYS A CA 1
ATOM 590 C C . LYS A 1 82 ? -8.127 4.498 19.974 1.00 84.75 82 LYS A C 1
ATOM 592 O O . LYS A 1 82 ? -7.586 3.657 20.689 1.00 84.75 82 LYS A O 1
ATOM 597 N N . VAL A 1 83 ? -7.735 4.752 18.731 1.00 82.88 83 VAL A N 1
ATOM 598 C CA . VAL A 1 83 ? -6.479 4.256 18.167 1.00 82.88 83 VAL A CA 1
ATOM 599 C C . VAL A 1 83 ? -5.343 4.896 18.953 1.00 82.88 83 VAL A C 1
ATOM 601 O O . VAL A 1 83 ? -5.246 6.121 19.037 1.00 82.88 83 VAL A O 1
ATOM 604 N N . LEU A 1 84 ? -4.523 4.065 19.587 1.00 77.19 84 LEU A N 1
ATOM 605 C CA . LEU A 1 84 ? -3.377 4.536 20.349 1.00 77.19 84 LEU A CA 1
ATOM 606 C C . LEU A 1 84 ? -2.285 4.986 19.375 1.00 77.19 84 LEU A C 1
ATOM 608 O O . LEU A 1 84 ? -2.054 4.337 18.355 1.00 77.19 84 LEU A O 1
ATOM 612 N N . ALA A 1 85 ? -1.615 6.096 19.691 1.00 67.81 85 ALA A N 1
ATOM 613 C CA . ALA A 1 85 ? -0.356 6.418 19.033 1.00 67.81 85 ALA A CA 1
ATOM 614 C C . ALA A 1 85 ? 0.614 5.271 19.317 1.00 67.81 85 ALA A C 1
ATOM 616 O O . ALA A 1 85 ? 0.721 4.841 20.464 1.00 67.81 85 ALA A O 1
ATOM 617 N N . CYS A 1 86 ? 1.276 4.758 18.283 1.00 62.25 86 CYS A N 1
ATOM 618 C CA . CYS A 1 86 ? 2.296 3.725 18.422 1.00 62.25 86 CYS A CA 1
ATOM 619 C C . CYS A 1 86 ? 3.657 4.439 18.436 1.00 62.25 86 CYS A C 1
ATOM 621 O O . CYS A 1 86 ? 4.225 4.626 17.361 1.00 62.25 86 CYS A O 1
ATOM 623 N N . PRO A 1 87 ? 4.162 4.898 19.603 1.00 55.22 87 PRO A N 1
ATOM 624 C CA . PRO A 1 87 ? 5.391 5.692 19.681 1.00 55.22 87 PRO A CA 1
ATOM 625 C C . PRO A 1 87 ? 6.623 4.955 19.131 1.00 55.22 87 PRO A C 1
ATOM 627 O O . PRO A 1 87 ? 7.525 5.607 18.623 1.00 55.22 87 PRO A O 1
ATOM 630 N N . ASP A 1 88 ? 6.613 3.615 19.130 1.00 53.72 88 ASP A N 1
ATOM 631 C CA . ASP A 1 88 ? 7.759 2.776 18.741 1.00 53.72 88 ASP A CA 1
ATOM 632 C C . ASP A 1 88 ? 7.446 1.793 17.592 1.00 53.72 88 ASP A C 1
ATOM 634 O O . ASP A 1 88 ? 8.058 0.727 17.488 1.00 53.72 88 ASP A O 1
ATOM 638 N N . GLY A 1 89 ? 6.421 2.065 16.772 1.00 53.88 89 GLY A N 1
ATOM 639 C CA . GLY A 1 89 ? 6.018 1.182 15.660 1.00 53.88 89 GLY A CA 1
ATOM 640 C C . GLY A 1 89 ? 5.389 -0.160 16.076 1.00 53.88 89 GLY A C 1
ATOM 641 O O . GLY A 1 89 ? 4.997 -0.953 15.223 1.00 53.88 89 GLY A O 1
ATOM 642 N N . ARG A 1 90 ? 5.242 -0.419 17.381 1.00 53.97 90 ARG A N 1
ATOM 643 C CA . ARG A 1 90 ? 4.510 -1.563 17.940 1.00 53.97 90 ARG A CA 1
ATOM 644 C C . ARG A 1 90 ? 3.154 -1.098 18.447 1.00 53.97 90 ARG A C 1
ATOM 646 O O . ARG A 1 90 ? 3.049 -0.521 19.525 1.00 53.97 90 ARG A O 1
ATOM 653 N N . CYS A 1 91 ? 2.118 -1.333 17.654 1.00 56.22 91 CYS A N 1
ATOM 654 C CA . CYS A 1 91 ? 0.749 -1.135 18.105 1.00 56.22 91 CYS A CA 1
ATOM 655 C C . CYS A 1 91 ? 0.313 -2.336 18.962 1.00 56.22 91 CYS A C 1
ATOM 657 O O . CYS A 1 91 ? 0.634 -3.469 18.592 1.00 56.22 91 CYS A O 1
ATOM 659 N N . PRO A 1 92 ? -0.386 -2.126 20.095 1.00 57.03 92 PRO A N 1
ATOM 660 C CA . PRO A 1 92 ? -1.007 -3.233 20.811 1.00 57.03 92 PRO A CA 1
ATOM 661 C C . PRO A 1 92 ? -1.990 -3.931 19.863 1.00 57.03 92 PRO A C 1
ATOM 663 O O . PRO A 1 92 ? -2.800 -3.262 19.214 1.00 57.03 92 PRO A O 1
ATOM 666 N N . GLN A 1 93 ? -1.835 -5.251 19.743 1.00 49.12 93 GLN A N 1
ATOM 667 C CA . GLN A 1 93 ? -2.685 -6.128 18.930 1.00 49.12 93 GLN A CA 1
ATOM 668 C C . GLN A 1 93 ? -4.160 -5.977 19.343 1.00 49.12 93 GLN A C 1
ATOM 670 O O . GLN A 1 93 ? -4.439 -5.946 20.567 1.00 49.12 93 GLN A O 1
#

Secondary structure (DSSP, 8-state):
-HHHHHHHHHHHHHHHTS---HHHHHHHHHHHHHHHHHHHTS------SPPTTSBPTTTTTSSEESSSSS-EE-TTTTTSSBPPP-TTS----

pLDDT: mean 74.96, std 10.21, range [49.12, 88.88]